Protein AF-A0A8T4LT02-F1 (afdb_monomer)

Secondary structure (DSSP, 8-state):
----TT---SS-HHHHHHHHHTT--EEE--S-THHHHHHHTT---SSEEE--

Solvent-accessible surface area (backbone atoms only — not comparable to full-atom values): 3423 Å² total; per-residue (Å²): 136,90,85,62,93,89,69,84,69,95,66,57,70,68,58,53,49,51,29,38,78,70,48,42,80,40,76,52,69,65,91,64,63,71,35,53,60,25,52,77,69,74,43,88,61,79,68,48,81,50,66,77

Mean predicted aligned error: 4.88 Å

pLDDT: mean 90.18, std 10.15, range [52.16, 97.5]

Foldseek 3Di:
DDDDPPDDDLDDPVNVVCQAVVFPWDWRDDPPPVQVVCVVVVHDHPGDIDTD

Radius of gyration: 13.1 Å; Cα contacts (8 Å, |Δi|>4): 44; chains: 1; bounding box: 25×35×22 Å

Sequence (52 aa):
MIYHSGQHFVLDQKAAKIIHEDKIKTYIVGEDVRNIDKILQGKKFIGTTICG

Structure (mmCIF, N/CA/C/O backbone):
data_AF-A0A8T4LT02-F1
#
_entry.id   AF-A0A8T4LT02-F1
#
loop_
_atom_site.group_PDB
_atom_site.id
_atom_site.type_symbol
_atom_site.label_atom_id
_atom_site.label_alt_id
_atom_site.label_comp_id
_atom_site.label_asym_id
_atom_site.label_entity_id
_atom_site.label_seq_id
_atom_site.pdbx_PDB_ins_code
_atom_site.Cartn_x
_atom_site.Cartn_y
_atom_site.Cartn_z
_atom_site.occupancy
_atom_site.B_iso_or_equiv
_atom_site.auth_seq_id
_atom_site.auth_comp_id
_atom_site.auth_asym_id
_atom_site.auth_atom_id
_atom_site.pdbx_PDB_model_num
ATOM 1 N N . MET A 1 1 ? -8.663 18.504 4.427 1.00 52.16 1 MET A N 1
ATOM 2 C CA . MET A 1 1 ? -7.598 18.507 3.400 1.00 52.16 1 MET A CA 1
ATOM 3 C C . MET A 1 1 ? -8.058 19.389 2.253 1.00 52.16 1 MET A C 1
ATOM 5 O O . MET A 1 1 ? -9.197 19.239 1.834 1.00 52.16 1 MET A O 1
ATOM 9 N N . ILE A 1 2 ? -7.237 20.349 1.826 1.00 56.00 2 ILE A N 1
ATOM 10 C CA . ILE A 1 2 ? -7.559 21.268 0.722 1.00 56.00 2 ILE A CA 1
ATOM 11 C C . ILE A 1 2 ? -7.000 20.648 -0.565 1.00 56.00 2 ILE A C 1
ATOM 13 O O . ILE A 1 2 ? -5.803 20.378 -0.633 1.00 56.00 2 ILE A O 1
ATOM 17 N N . TYR A 1 3 ? -7.861 20.390 -1.549 1.00 72.25 3 TYR A N 1
ATOM 18 C CA . TYR A 1 3 ? -7.499 19.809 -2.847 1.00 72.25 3 TYR A CA 1
ATOM 19 C C . TYR A 1 3 ? -7.393 20.906 -3.905 1.00 72.25 3 TYR A C 1
ATOM 21 O O . TYR A 1 3 ? -8.184 21.847 -3.882 1.00 72.25 3 TYR A O 1
ATOM 29 N N . HIS A 1 4 ? -6.432 20.796 -4.826 1.00 75.62 4 HIS A N 1
ATOM 30 C CA . HIS A 1 4 ? -6.265 21.746 -5.929 1.00 75.62 4 HIS A CA 1
ATOM 31 C C . HIS A 1 4 ? -6.330 21.051 -7.292 1.00 75.62 4 HIS A C 1
ATOM 33 O O . HIS A 1 4 ? -5.932 19.896 -7.452 1.00 75.62 4 HIS A O 1
ATOM 39 N N . SER A 1 5 ? -6.854 21.767 -8.285 1.00 69.44 5 SER A N 1
ATOM 40 C CA . SER A 1 5 ? -6.979 21.278 -9.659 1.00 69.44 5 SER A CA 1
ATOM 41 C C . SER A 1 5 ? -5.608 20.937 -10.250 1.00 69.44 5 SER A C 1
ATOM 43 O O . SER A 1 5 ? -4.661 21.705 -10.102 1.00 69.44 5 SER A O 1
ATOM 45 N N . GLY A 1 6 ? -5.506 19.791 -10.929 1.00 74.50 6 GLY A N 1
ATOM 46 C CA . GLY A 1 6 ? -4.253 19.291 -11.512 1.00 74.50 6 GLY A CA 1
ATOM 47 C C . GLY A 1 6 ? -3.417 18.400 -10.584 1.00 74.50 6 GLY A C 1
ATOM 48 O O . GLY A 1 6 ? -2.405 17.857 -11.020 1.00 74.50 6 GLY A O 1
ATOM 49 N N . GLN A 1 7 ? -3.837 18.196 -9.331 1.00 77.19 7 GLN A N 1
ATOM 50 C CA . GLN A 1 7 ? -3.163 17.279 -8.416 1.00 77.19 7 GLN A CA 1
ATOM 51 C C . GLN A 1 7 ? -3.423 15.814 -8.811 1.00 77.19 7 GLN A C 1
ATOM 53 O O . GLN A 1 7 ? -4.559 15.341 -8.760 1.00 77.19 7 GLN A O 1
ATOM 58 N N . HIS A 1 8 ? -2.372 15.079 -9.187 1.00 79.12 8 HIS A N 1
ATOM 59 C CA . HIS A 1 8 ? -2.451 13.638 -9.430 1.00 79.12 8 HIS A CA 1
ATOM 60 C C . HIS A 1 8 ? -2.226 12.877 -8.119 1.00 79.12 8 HIS A C 1
ATOM 62 O O . HIS A 1 8 ? -1.132 12.898 -7.554 1.00 79.12 8 HIS A O 1
ATOM 68 N N . PHE A 1 9 ? -3.270 12.219 -7.618 1.00 79.38 9 PHE A N 1
ATOM 69 C CA . PHE A 1 9 ? -3.176 11.364 -6.441 1.00 79.38 9 PHE A CA 1
ATOM 70 C C . PHE A 1 9 ? -2.902 9.9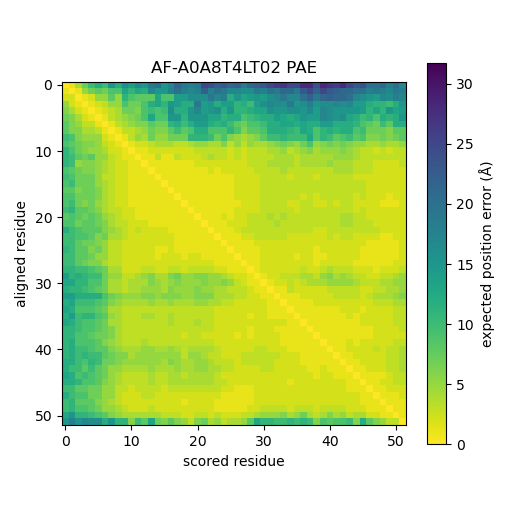24 -6.854 1.00 79.38 9 PHE A C 1
ATOM 72 O O . PHE A 1 9 ? -3.669 9.338 -7.610 1.00 79.38 9 PHE A O 1
ATOM 79 N N . VAL A 1 10 ? -1.839 9.342 -6.296 1.00 86.19 10 VAL A N 1
ATOM 80 C CA . VAL A 1 10 ? -1.530 7.913 -6.465 1.00 86.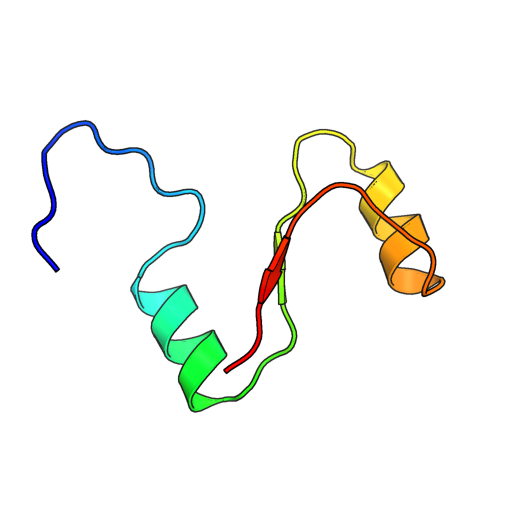19 10 VAL A CA 1
ATOM 81 C C . VAL A 1 10 ? -2.564 7.031 -5.748 1.00 86.19 10 VAL A C 1
ATOM 83 O O . VAL A 1 10 ? -2.811 5.904 -6.162 1.00 86.19 10 VAL A O 1
ATOM 86 N N . LEU A 1 11 ? -3.188 7.548 -4.683 1.00 90.88 11 LEU A N 1
ATOM 87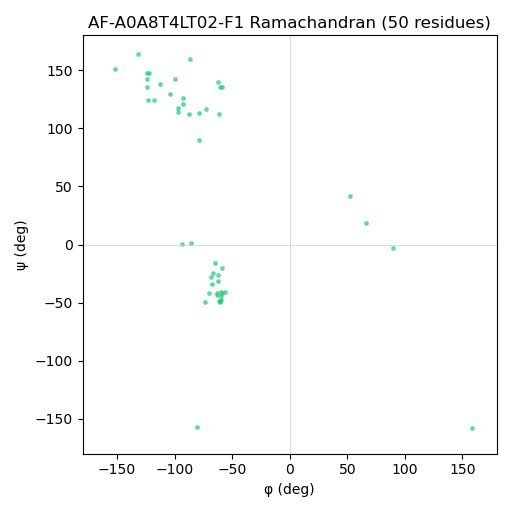 C CA . LEU A 1 11 ? -4.201 6.853 -3.895 1.00 90.88 11 LEU A CA 1
ATOM 88 C C . LEU A 1 11 ? -5.494 7.669 -3.849 1.00 90.88 11 LEU A C 1
ATOM 90 O O . LEU A 1 11 ? -5.498 8.817 -3.405 1.00 90.88 11 LEU A O 1
ATOM 94 N N . ASP A 1 12 ? -6.592 7.047 -4.272 1.00 91.50 12 ASP A N 1
ATOM 95 C CA . ASP A 1 12 ? -7.932 7.607 -4.136 1.00 91.50 12 ASP A CA 1
ATOM 96 C C . ASP A 1 12 ? -8.313 7.795 -2.656 1.00 91.50 12 ASP A C 1
ATOM 98 O O . ASP A 1 12 ? -8.034 6.952 -1.803 1.00 91.50 12 ASP A O 1
ATOM 102 N N . GLN A 1 13 ? -8.980 8.903 -2.339 1.00 90.38 13 GLN A N 1
ATOM 103 C CA . GLN A 1 13 ? -9.307 9.266 -0.957 1.00 90.38 13 GLN A CA 1
ATOM 104 C C . GLN A 1 13 ? -10.324 8.316 -0.319 1.00 90.38 13 GLN A C 1
ATOM 106 O O . GLN A 1 13 ? -10.247 8.049 0.881 1.00 90.38 13 GLN A O 1
ATOM 111 N N . LYS A 1 14 ? -11.273 7.787 -1.102 1.00 94.00 14 LYS A N 1
ATOM 112 C CA . LYS A 1 14 ? -12.240 6.804 -0.608 1.00 94.00 14 LYS A CA 1
ATOM 113 C C . LYS A 1 14 ? -11.539 5.474 -0.341 1.00 94.00 14 LYS A C 1
ATOM 115 O O . LYS A 1 14 ? -11.780 4.878 0.705 1.00 94.00 14 LYS A O 1
ATOM 120 N N . ALA A 1 15 ? -10.632 5.050 -1.220 1.00 94.12 15 ALA A N 1
ATOM 121 C CA . ALA A 1 15 ? -9.780 3.887 -0.981 1.00 94.12 15 ALA A CA 1
ATOM 122 C C . ALA A 1 15 ? -8.912 4.065 0.277 1.00 94.12 15 ALA A C 1
ATOM 124 O O . ALA A 1 15 ? -8.861 3.163 1.107 1.00 94.12 15 ALA A O 1
ATOM 125 N N . ALA A 1 16 ? -8.302 5.239 0.475 1.00 94.31 16 ALA A N 1
ATOM 126 C CA . ALA A 1 16 ? -7.527 5.550 1.677 1.00 94.31 16 ALA A CA 1
ATOM 127 C C . ALA A 1 16 ? -8.363 5.428 2.961 1.00 94.31 16 ALA A C 1
ATOM 129 O O . ALA A 1 16 ? -7.889 4.874 3.952 1.00 94.31 16 ALA A O 1
ATOM 130 N N . LYS A 1 17 ? -9.616 5.902 2.930 1.00 95.88 17 LYS A N 1
ATOM 131 C CA . LYS A 1 17 ? -10.549 5.779 4.054 1.00 95.88 17 LYS A CA 1
ATOM 132 C C . LYS A 1 17 ? -10.839 4.312 4.388 1.00 9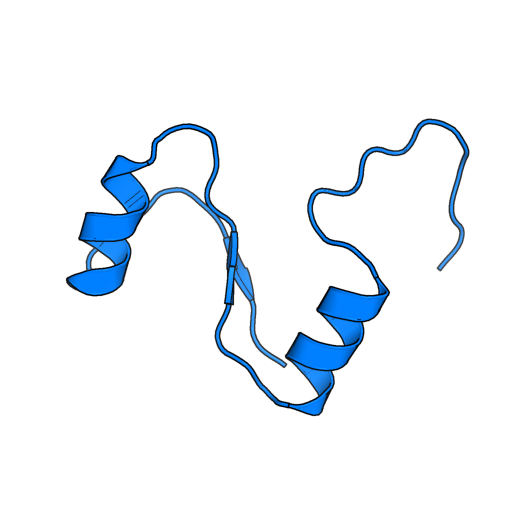5.88 17 LYS A C 1
ATOM 134 O O . LYS A 1 17 ? -10.690 3.931 5.541 1.00 95.88 17 LYS A O 1
ATOM 139 N N . ILE A 1 18 ? -11.167 3.497 3.383 1.00 96.50 18 ILE A N 1
ATOM 140 C CA . ILE A 1 18 ? -11.430 2.055 3.550 1.00 96.50 18 ILE A CA 1
ATOM 141 C C . ILE A 1 18 ? -10.200 1.344 4.129 1.00 96.50 18 ILE A C 1
ATOM 143 O O . ILE A 1 18 ? -10.303 0.616 5.109 1.00 96.50 18 ILE A O 1
ATOM 147 N N . ILE A 1 19 ? -9.016 1.605 3.567 1.00 97.12 19 ILE A N 1
ATOM 148 C CA . ILE A 1 19 ? -7.746 1.028 4.032 1.00 97.12 19 ILE A CA 1
ATOM 149 C C . ILE A 1 19 ? -7.497 1.338 5.511 1.00 97.12 19 ILE A C 1
ATOM 151 O O . ILE A 1 19 ? -7.026 0.468 6.246 1.00 97.12 19 ILE A O 1
ATOM 155 N N . HIS A 1 20 ? -7.799 2.566 5.939 1.00 95.81 20 HIS A N 1
ATOM 156 C CA . HIS A 1 20 ? -7.606 2.997 7.317 1.00 95.81 20 HIS A CA 1
ATOM 157 C C . HIS A 1 20 ? -8.637 2.386 8.274 1.00 95.81 20 HIS A C 1
ATOM 159 O O . HIS A 1 20 ? -8.255 1.81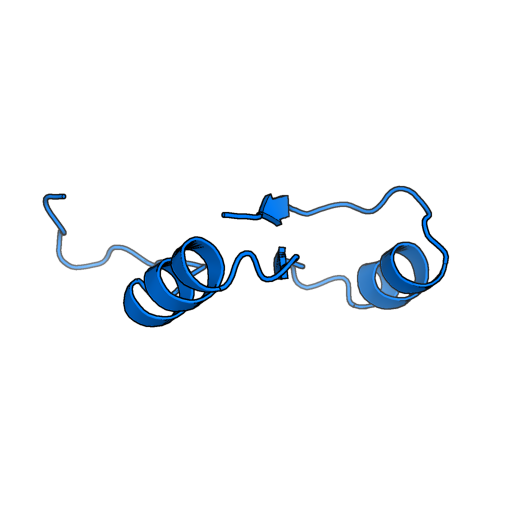9 9.295 1.00 95.81 20 HIS A O 1
ATOM 165 N N . GLU A 1 21 ? -9.927 2.463 7.935 1.00 97.12 21 GLU A N 1
ATOM 166 C CA . GLU A 1 21 ? -11.021 1.958 8.777 1.00 97.12 21 GLU A CA 1
ATOM 167 C C . GLU A 1 21 ? -10.933 0.436 8.971 1.00 97.12 21 GLU A C 1
ATOM 169 O O . GLU A 1 21 ? -11.053 -0.049 10.098 1.00 97.12 21 GLU A O 1
ATOM 174 N N . ASP A 1 22 ? -10.610 -0.301 7.906 1.00 97.50 22 ASP A N 1
ATOM 175 C CA . ASP A 1 22 ? -10.556 -1.767 7.915 1.00 97.50 22 ASP A CA 1
ATOM 176 C C . ASP A 1 22 ? -9.149 -2.320 8.214 1.00 97.50 22 ASP A C 1
ATOM 178 O O . ASP A 1 22 ? -8.945 -3.536 8.248 1.00 97.50 22 ASP A O 1
ATOM 182 N N . LYS A 1 23 ? -8.157 -1.443 8.434 1.00 96.62 23 LYS A N 1
ATOM 183 C CA . LYS A 1 23 ? -6.744 -1.792 8.698 1.00 96.62 23 LYS A CA 1
ATOM 184 C C . LYS A 1 23 ? -6.153 -2.744 7.652 1.00 96.62 23 LYS A C 1
ATOM 186 O O . LYS A 1 23 ? -5.412 -3.680 7.964 1.00 96.62 23 LYS A O 1
ATOM 191 N N . ILE A 1 24 ? -6.475 -2.501 6.385 1.00 97.38 24 ILE A N 1
ATOM 192 C CA . ILE A 1 24 ? -6.048 -3.353 5.274 1.00 97.38 24 ILE A CA 1
ATOM 193 C C . ILE A 1 24 ? -4.597 -3.029 4.931 1.00 97.38 24 ILE A C 1
ATOM 195 O O . ILE A 1 24 ? -4.281 -1.955 4.416 1.00 97.38 24 ILE A O 1
ATOM 199 N N . LYS A 1 25 ? -3.693 -3.983 5.159 1.00 96.44 25 LYS A N 1
ATOM 200 C CA . LYS A 1 25 ? -2.296 -3.847 4.740 1.00 96.44 25 LYS A CA 1
ATOM 201 C C . LYS A 1 25 ? -2.223 -3.704 3.219 1.00 96.44 25 LYS A C 1
ATOM 203 O O . LYS A 1 25 ? -2.498 -4.655 2.491 1.00 96.44 25 LYS A O 1
ATOM 208 N N . THR A 1 26 ? -1.821 -2.529 2.751 1.00 96.69 26 THR A N 1
ATOM 209 C CA . THR A 1 26 ? -1.853 -2.174 1.331 1.00 96.69 26 THR A CA 1
ATOM 210 C C . THR A 1 26 ? -0.471 -1.762 0.843 1.00 96.69 26 THR A C 1
ATOM 212 O O . THR A 1 26 ? 0.293 -1.103 1.552 1.00 96.69 26 THR A O 1
ATOM 215 N N . TYR A 1 27 ? -0.153 -2.151 -0.389 1.00 96.06 27 TYR A N 1
ATOM 216 C CA . TYR A 1 27 ? 1.118 -1.867 -1.042 1.00 96.06 27 TYR A CA 1
ATOM 217 C C . TYR A 1 27 ? 0.876 -1.014 -2.284 1.00 96.06 27 TYR A C 1
ATOM 219 O O . TYR A 1 27 ? 0.121 -1.405 -3.170 1.00 96.06 27 TYR A O 1
ATOM 227 N N . ILE A 1 28 ? 1.537 0.138 -2.357 1.00 94.69 28 ILE A N 1
ATOM 228 C CA . ILE A 1 28 ? 1.575 0.980 -3.551 1.00 94.69 28 ILE A CA 1
ATOM 229 C C . ILE A 1 28 ? 2.874 0.654 -4.285 1.00 94.69 28 ILE A C 1
ATOM 231 O O . ILE A 1 28 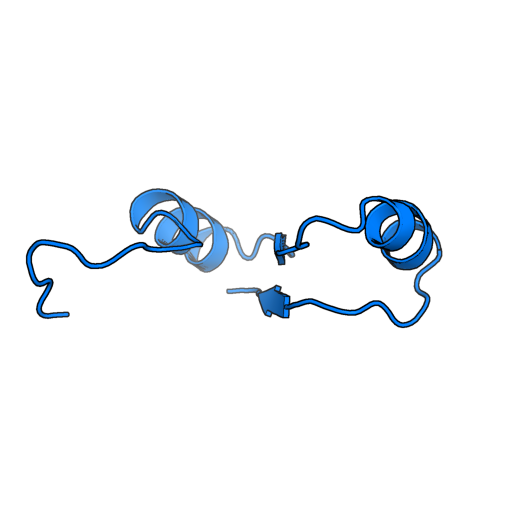? 3.970 0.901 -3.768 1.00 94.69 28 ILE A O 1
ATOM 235 N N . VAL A 1 29 ? 2.738 0.072 -5.475 1.00 93.88 29 VAL A N 1
ATOM 236 C CA . VAL A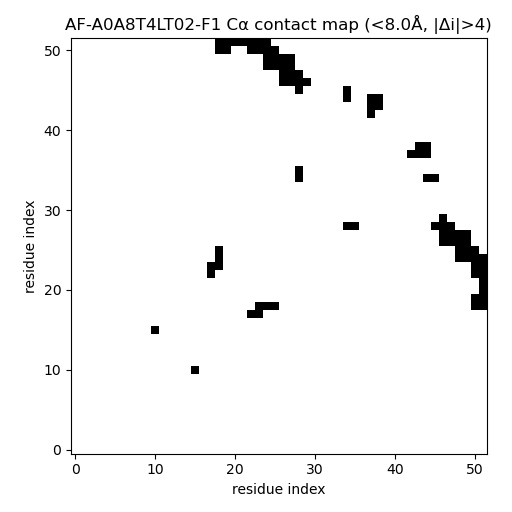 1 29 ? 3.845 -0.301 -6.363 1.00 93.88 29 VAL A CA 1
ATOM 237 C C . VAL A 1 29 ? 3.813 0.559 -7.622 1.00 93.88 29 VAL A C 1
ATOM 239 O O . VAL A 1 29 ? 2.743 0.847 -8.152 1.00 93.88 29 VAL A O 1
ATOM 242 N N . GLY A 1 30 ? 4.989 1.008 -8.063 1.00 87.56 30 GLY A N 1
ATOM 243 C CA . GLY A 1 30 ? 5.149 1.728 -9.329 1.00 87.56 30 GLY A CA 1
ATOM 244 C C . GLY A 1 30 ? 5.206 0.779 -10.531 1.00 87.56 30 GLY A C 1
ATOM 245 O O . GLY A 1 30 ? 4.775 -0.367 -10.456 1.00 87.56 30 GLY A O 1
ATOM 246 N N . GLU A 1 31 ? 5.805 1.242 -11.627 1.00 91.81 31 GLU A N 1
ATOM 247 C CA . GLU A 1 31 ? 5.844 0.523 -12.914 1.00 91.81 31 GLU A CA 1
ATOM 248 C C . GLU A 1 31 ? 6.570 -0.835 -12.868 1.00 91.81 31 GLU A C 1
ATOM 250 O O . GLU A 1 31 ? 6.276 -1.732 -13.658 1.00 91.81 31 GLU A O 1
ATOM 255 N N . ASP A 1 32 ? 7.513 -1.021 -11.938 1.00 93.25 32 ASP A N 1
ATOM 256 C CA . ASP A 1 32 ? 8.248 -2.280 -11.812 1.00 93.25 32 ASP A CA 1
ATOM 257 C C . ASP A 1 32 ? 7.418 -3.358 -11.094 1.00 93.25 32 ASP A C 1
ATOM 259 O O . ASP A 1 32 ? 7.498 -3.540 -9.871 1.00 93.25 32 ASP A O 1
ATOM 263 N N . VAL A 1 33 ? 6.666 -4.119 -11.891 1.00 92.12 33 VAL A N 1
ATOM 264 C CA . VAL A 1 33 ? 5.805 -5.230 -11.455 1.00 92.12 33 VAL A CA 1
ATOM 265 C C . VAL A 1 33 ? 6.551 -6.352 -10.725 1.00 92.12 33 VAL A C 1
ATOM 267 O O . VAL A 1 33 ? 5.940 -7.062 -9.930 1.00 92.12 33 VAL A O 1
ATOM 270 N N . ARG A 1 34 ? 7.879 -6.482 -10.880 1.00 94.25 34 ARG A N 1
ATOM 271 C CA . ARG A 1 34 ? 8.690 -7.482 -10.147 1.00 94.25 34 ARG A CA 1
ATOM 272 C C . ARG A 1 34 ? 8.701 -7.229 -8.638 1.00 94.25 34 ARG A C 1
ATOM 274 O O . ARG A 1 34 ? 9.093 -8.094 -7.856 1.00 94.25 34 ARG A O 1
ATOM 281 N N . ASN A 1 35 ? 8.305 -6.033 -8.198 1.00 95.44 35 ASN A N 1
ATOM 282 C CA . ASN A 1 35 ? 8.126 -5.749 -6.778 1.00 95.44 35 ASN A CA 1
ATOM 283 C C . ASN A 1 35 ? 6.962 -6.536 -6.165 1.00 95.44 35 ASN A C 1
ATOM 285 O O . ASN A 1 35 ? 7.018 -6.809 -4.969 1.00 95.44 35 ASN A O 1
ATOM 289 N N . ILE A 1 36 ? 5.975 -6.967 -6.958 1.00 95.94 36 ILE A N 1
ATOM 290 C CA . ILE A 1 36 ? 4.885 -7.833 -6.487 1.00 95.94 36 ILE A CA 1
ATOM 291 C C . ILE A 1 36 ? 5.461 -9.157 -5.974 1.00 95.94 36 ILE A C 1
ATOM 293 O O . ILE A 1 36 ? 5.188 -9.538 -4.838 1.00 95.94 36 ILE A O 1
ATOM 297 N N . ASP A 1 37 ? 6.348 -9.799 -6.739 1.00 96.81 37 ASP A N 1
ATOM 298 C CA . ASP A 1 37 ? 6.998 -11.047 -6.318 1.00 96.81 37 ASP A CA 1
ATOM 299 C C . ASP A 1 37 ? 7.792 -10.870 -5.020 1.00 96.81 37 ASP A C 1
ATOM 301 O O . ASP A 1 37 ? 7.749 -11.714 -4.124 1.00 96.81 37 ASP A O 1
ATOM 305 N N . LYS A 1 38 ? 8.499 -9.741 -4.881 1.00 96.88 38 LYS A N 1
ATOM 306 C CA . LYS A 1 38 ? 9.246 -9.417 -3.657 1.00 96.88 38 LYS A CA 1
ATOM 307 C C . LYS A 1 38 ? 8.308 -9.260 -2.461 1.00 96.88 38 LYS A C 1
ATOM 309 O O . LYS A 1 38 ? 8.615 -9.803 -1.403 1.00 96.88 38 LYS A O 1
ATOM 314 N N . ILE A 1 39 ? 7.175 -8.575 -2.630 1.00 96.69 39 ILE A N 1
ATOM 315 C CA . ILE A 1 39 ? 6.154 -8.399 -1.586 1.00 96.69 39 ILE A CA 1
ATOM 316 C C . ILE A 1 39 ? 5.604 -9.755 -1.141 1.00 96.69 39 ILE A C 1
ATOM 318 O O . ILE A 1 39 ? 5.593 -10.037 0.057 1.00 96.69 39 ILE A O 1
ATOM 322 N N . LEU A 1 40 ? 5.205 -10.608 -2.089 1.00 95.62 40 LEU A N 1
ATOM 323 C CA . LEU A 1 40 ? 4.656 -11.940 -1.808 1.00 95.62 40 LEU A CA 1
ATOM 324 C C . LEU A 1 40 ? 5.669 -12.849 -1.097 1.00 95.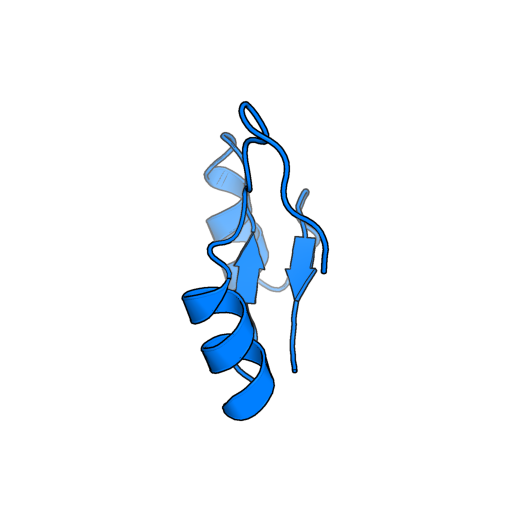62 40 LEU A C 1
ATOM 326 O O . LEU A 1 40 ? 5.291 -13.675 -0.272 1.00 95.62 40 LEU A O 1
ATOM 330 N N . GLN A 1 41 ? 6.962 -12.666 -1.369 1.00 96.56 41 GLN A N 1
ATOM 331 C CA . GLN A 1 41 ? 8.058 -13.383 -0.710 1.00 96.56 41 GLN A CA 1
ATOM 332 C C . GLN A 1 41 ? 8.521 -12.736 0.609 1.00 96.56 41 GLN A C 1
ATOM 334 O O . GLN A 1 41 ? 9.488 -13.209 1.205 1.00 96.56 41 GLN A O 1
ATOM 339 N N . GLY A 1 42 ? 7.904 -11.635 1.053 1.00 94.50 42 GLY A N 1
ATOM 340 C CA . GLY A 1 42 ? 8.325 -10.900 2.251 1.00 94.50 42 GLY A CA 1
ATOM 341 C C . GLY A 1 42 ? 9.701 -10.230 2.129 1.00 94.50 42 GLY A C 1
ATOM 342 O O . GLY A 1 42 ? 10.329 -9.899 3.134 1.00 94.50 42 GLY A O 1
ATOM 343 N N . LYS A 1 43 ? 10.196 -10.033 0.905 1.00 95.81 43 LYS A N 1
ATOM 344 C CA . LYS A 1 43 ? 11.471 -9.371 0.613 1.00 95.81 43 LYS A CA 1
ATOM 345 C C . LYS A 1 43 ? 11.282 -7.857 0.523 1.00 95.81 43 LYS A C 1
ATOM 347 O O . LYS A 1 43 ? 10.191 -7.349 0.273 1.00 95.81 43 LYS A O 1
ATOM 352 N N . LYS A 1 44 ? 12.383 -7.118 0.685 1.00 94.12 44 LYS A N 1
ATOM 353 C CA . LYS A 1 44 ? 12.396 -5.666 0.455 1.00 94.12 44 LYS A CA 1
ATOM 354 C C . LYS A 1 44 ? 11.979 -5.361 -0.986 1.00 94.12 44 LYS A C 1
ATOM 356 O O . LYS A 1 44 ? 12.475 -5.993 -1.917 1.00 94.12 44 LYS A O 1
ATOM 361 N N . PHE A 1 45 ? 11.121 -4.365 -1.158 1.00 95.94 45 PHE A N 1
ATOM 362 C CA . PHE A 1 45 ? 10.665 -3.869 -2.454 1.00 95.94 45 PHE A CA 1
ATOM 363 C C . PHE A 1 45 ? 10.768 -2.338 -2.487 1.00 95.94 45 PHE A C 1
ATOM 365 O O . PHE A 1 45 ? 10.922 -1.707 -1.440 1.00 95.94 45 PHE A O 1
ATOM 372 N N . ILE A 1 46 ? 10.712 -1.747 -3.681 1.00 95.06 46 ILE A N 1
ATOM 373 C CA . ILE A 1 46 ? 10.684 -0.288 -3.852 1.00 95.06 46 ILE A CA 1
ATOM 374 C C . ILE A 1 46 ? 9.226 0.139 -4.029 1.00 95.06 46 ILE A C 1
ATOM 376 O O . ILE A 1 46 ? 8.572 -0.275 -4.984 1.00 95.06 46 ILE A O 1
ATOM 380 N N . GLY A 1 47 ? 8.723 0.947 -3.099 1.00 93.00 47 GLY A N 1
ATOM 381 C CA . GLY A 1 47 ? 7.350 1.446 -3.086 1.00 93.00 47 GLY A CA 1
ATOM 382 C C . GLY A 1 47 ? 6.935 1.871 -1.680 1.00 93.00 47 GLY A C 1
ATOM 383 O O . GLY A 1 47 ? 7.786 2.142 -0.831 1.00 93.00 47 GLY A O 1
ATOM 384 N N . THR A 1 48 ? 5.632 1.916 -1.4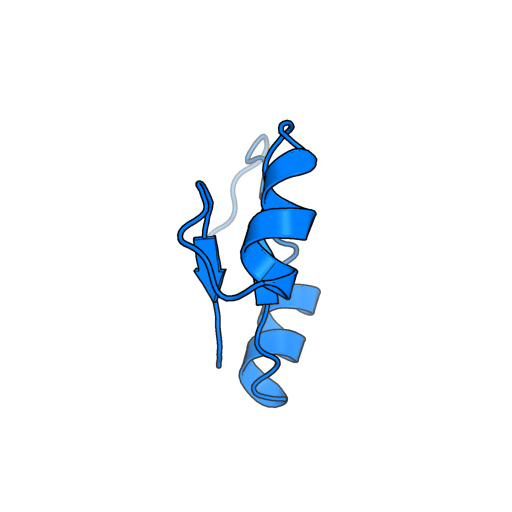20 1.00 95.50 48 THR A N 1
ATOM 385 C CA . THR A 1 48 ? 5.089 2.349 -0.125 1.00 95.50 48 THR A CA 1
ATOM 386 C C . THR A 1 48 ? 4.185 1.274 0.456 1.00 95.50 48 THR A C 1
ATOM 388 O O . THR A 1 48 ? 3.365 0.691 -0.247 1.00 95.50 48 THR A O 1
ATOM 391 N N . THR A 1 49 ? 4.333 1.007 1.752 1.00 95.50 49 THR A N 1
ATOM 392 C CA . THR A 1 49 ? 3.371 0.202 2.515 1.00 95.50 49 THR A CA 1
ATOM 393 C C . THR A 1 49 ? 2.541 1.148 3.368 1.00 95.50 49 THR A C 1
ATOM 395 O O . THR A 1 49 ? 3.111 1.977 4.075 1.00 95.50 49 THR A O 1
ATOM 398 N N . ILE A 1 50 ? 1.220 1.021 3.307 1.00 94.94 50 ILE A N 1
ATOM 399 C CA . ILE A 1 50 ? 0.281 1.767 4.146 1.00 94.94 50 ILE A CA 1
ATOM 400 C C . ILE A 1 50 ? -0.624 0.793 4.901 1.00 94.94 50 ILE A C 1
ATOM 402 O O . ILE A 1 50 ? -0.933 -0.302 4.423 1.00 94.94 50 ILE A O 1
ATOM 406 N N . CYS A 1 51 ? -1.019 1.189 6.101 1.00 90.69 51 CYS A N 1
ATOM 407 C CA . CYS A 1 51 ? -1.954 0.475 6.957 1.00 90.69 51 CYS A CA 1
ATOM 408 C C . CYS A 1 51 ? -2.666 1.506 7.837 1.00 90.69 51 CYS A C 1
ATOM 410 O O . CYS A 1 51 ? -2.091 2.563 8.112 1.00 90.69 51 CYS A O 1
ATOM 412 N N . GLY A 1 52 ? -3.903 1.194 8.225 1.00 82.88 52 GLY A N 1
ATOM 413 C CA . GLY A 1 52 ? -4.706 2.002 9.140 1.00 82.88 52 GLY A CA 1
ATOM 414 C C . GLY A 1 52 ? -4.154 2.088 10.549 1.00 82.88 52 GLY A C 1
ATOM 415 O O . GLY A 1 52 ? -3.611 1.065 11.028 1.00 82.88 52 GLY A O 1
#